Protein AF-A0AAN0NBU9-F1 (afdb_monomer_lite)

Structure (mmCIF, N/CA/C/O backbone):
data_AF-A0AAN0NBU9-F1
#
_entry.id   AF-A0AAN0NBU9-F1
#
loop_
_atom_site.group_PDB
_atom_site.id
_atom_site.type_symbol
_atom_site.label_atom_id
_atom_site.label_alt_id
_atom_site.label_comp_id
_atom_site.label_asym_id
_atom_site.label_entity_id
_atom_site.label_seq_id
_atom_site.pdbx_PDB_ins_code
_atom_site.Cartn_x
_atom_site.Cartn_y
_atom_site.Cartn_z
_atom_site.occupancy
_atom_site.B_iso_or_equiv
_atom_site.auth_seq_id
_atom_site.auth_comp_id
_atom_site.auth_asym_id
_atom_site.auth_atom_id
_atom_site.pdbx_PDB_model_num
ATOM 1 N N . MET A 1 1 ? -16.997 12.325 17.928 1.00 42.00 1 MET A N 1
ATOM 2 C CA . MET A 1 1 ? -16.816 11.355 16.826 1.00 42.00 1 MET A CA 1
ATOM 3 C C . MET A 1 1 ? -18.141 10.641 16.619 1.00 42.00 1 MET A C 1
ATOM 5 O O . MET A 1 1 ? -18.676 10.172 17.619 1.00 42.00 1 MET A O 1
ATOM 9 N N . PRO A 1 2 ? -18.742 10.646 15.416 1.00 41.22 2 PRO A N 1
ATOM 10 C CA . PRO A 1 2 ? -20.070 10.074 15.231 1.00 41.22 2 PRO A CA 1
ATOM 11 C C . PRO A 1 2 ? -20.024 8.556 15.443 1.00 41.22 2 PRO A C 1
ATOM 13 O O . PRO A 1 2 ? -19.139 7.874 14.929 1.00 41.22 2 PRO A O 1
ATOM 16 N N . LYS A 1 3 ? -20.982 8.051 16.225 1.00 48.44 3 LYS A N 1
ATOM 17 C CA . LYS A 1 3 ? -21.227 6.634 16.511 1.00 48.44 3 LYS A CA 1
ATOM 18 C C . LYS A 1 3 ? -21.699 5.900 15.245 1.00 48.44 3 LYS A C 1
ATOM 20 O O . LYS A 1 3 ? -22.887 5.667 15.087 1.00 48.44 3 LYS A O 1
ATOM 25 N N . ILE A 1 4 ? -20.789 5.521 14.351 1.00 52.56 4 ILE A N 1
ATOM 26 C CA . ILE A 1 4 ? -21.118 4.612 13.229 1.00 52.56 4 ILE A CA 1
ATOM 27 C C . ILE A 1 4 ? -21.037 3.132 13.662 1.00 52.56 4 ILE A C 1
ATOM 29 O O . ILE A 1 4 ? -21.453 2.239 12.941 1.00 52.56 4 ILE A O 1
ATOM 33 N N . LYS A 1 5 ? -20.582 2.850 14.889 1.00 48.22 5 LYS A N 1
ATOM 34 C CA . LYS A 1 5 ? -20.351 1.481 15.375 1.00 48.22 5 LYS A CA 1
ATOM 35 C C . LYS A 1 5 ? -21.551 0.738 15.982 1.00 48.22 5 LYS A C 1
ATOM 37 O O . LYS A 1 5 ? -21.345 -0.386 16.415 1.00 48.22 5 LYS A O 1
ATOM 42 N N . SER A 1 6 ? -22.757 1.305 16.086 1.00 54.78 6 SER A N 1
ATOM 43 C CA . SER A 1 6 ? -23.805 0.656 16.905 1.00 54.78 6 SER A CA 1
ATOM 44 C C . SER A 1 6 ? -25.032 0.106 16.180 1.00 54.78 6 SER A C 1
ATOM 46 O O . SER A 1 6 ? -25.843 -0.513 16.856 1.00 54.78 6 SER A O 1
ATOM 48 N N . GLU A 1 7 ? -25.190 0.277 14.863 1.00 58.03 7 GLU A N 1
ATOM 49 C CA . GLU A 1 7 ? -26.395 -0.234 14.167 1.00 58.03 7 GLU A CA 1
ATOM 50 C C . GLU A 1 7 ? -26.112 -1.112 12.940 1.00 58.03 7 GLU A C 1
ATOM 52 O O . GLU A 1 7 ? -26.977 -1.884 12.538 1.00 58.03 7 GLU A O 1
ATOM 57 N N . VAL A 1 8 ? -24.897 -1.079 12.386 1.00 67.44 8 VAL A N 1
ATOM 58 C CA . VAL A 1 8 ? -24.475 -1.949 11.279 1.00 67.44 8 VAL A CA 1
ATOM 59 C C . VAL A 1 8 ? -23.053 -2.423 11.579 1.00 67.44 8 VAL A C 1
ATOM 61 O O . VAL A 1 8 ? -22.185 -1.604 11.884 1.00 67.44 8 VAL A O 1
ATOM 64 N N . GLY A 1 9 ? -22.824 -3.739 11.569 1.00 80.75 9 GLY A N 1
ATOM 65 C CA . GLY A 1 9 ? -21.490 -4.318 11.748 1.00 80.75 9 GLY A CA 1
ATOM 66 C C . GLY A 1 9 ? -20.540 -3.849 10.644 1.00 80.75 9 GLY A C 1
ATOM 67 O O . GLY A 1 9 ? -20.950 -3.687 9.498 1.00 80.75 9 GLY A O 1
ATOM 68 N N . LEU A 1 10 ? -19.282 -3.579 10.993 1.00 87.75 10 LEU A N 1
ATOM 69 C CA . LEU A 1 10 ? -18.240 -3.283 10.014 1.00 87.75 10 LEU A CA 1
ATOM 70 C C . LEU A 1 10 ? -17.532 -4.592 9.668 1.00 87.75 10 LEU A C 1
ATOM 72 O O . LEU A 1 10 ? -17.013 -5.231 10.574 1.00 87.75 10 LEU A O 1
ATOM 76 N N . ASP A 1 11 ? -17.471 -4.942 8.383 1.00 92.44 11 ASP A N 1
ATOM 77 C CA . ASP A 1 11 ? -16.851 -6.198 7.931 1.00 92.44 11 ASP A CA 1
ATOM 78 C C . ASP A 1 11 ? -15.496 -5.996 7.232 1.00 92.44 11 ASP A C 1
ATOM 80 O O . ASP A 1 11 ? -14.702 -6.927 7.134 1.00 92.44 11 ASP A O 1
ATOM 84 N N . MET A 1 12 ? -15.214 -4.795 6.710 1.00 94.94 12 MET A N 1
ATOM 85 C CA . MET A 1 12 ? -13.975 -4.489 5.983 1.00 94.94 12 MET A CA 1
ATOM 86 C C . MET A 1 12 ? -13.736 -2.979 5.888 1.00 94.94 12 MET A C 1
ATOM 88 O O . MET A 1 12 ? -14.680 -2.189 5.819 1.00 94.94 12 MET A O 1
ATOM 92 N N . VAL A 1 13 ? -12.465 -2.582 5.802 1.00 94.94 13 VAL A N 1
ATOM 93 C CA . VAL A 1 13 ? -12.045 -1.210 5.478 1.00 94.94 13 VAL A CA 1
ATOM 94 C C . VAL A 1 13 ? -11.199 -1.212 4.206 1.00 94.94 13 VAL A C 1
ATOM 96 O O . VAL A 1 13 ? -10.290 -2.026 4.063 1.00 94.94 13 VAL A O 1
ATOM 99 N N . VAL A 1 14 ? -11.463 -0.273 3.295 1.00 96.38 14 VAL A N 1
ATOM 100 C CA . VAL A 1 14 ? -10.650 -0.051 2.089 1.00 96.38 14 VAL A CA 1
ATOM 101 C C . VAL A 1 14 ? -10.156 1.391 2.061 1.00 96.38 14 VAL A C 1
ATOM 103 O O . VAL A 1 14 ? -10.929 2.317 2.302 1.00 96.38 14 VAL A O 1
ATOM 106 N N . ILE A 1 15 ? -8.869 1.576 1.770 1.00 93.62 15 ILE A N 1
ATOM 107 C CA . ILE A 1 15 ? -8.194 2.876 1.740 1.00 93.62 15 ILE A CA 1
ATOM 108 C C . ILE A 1 15 ? -7.550 3.077 0.368 1.00 93.62 15 ILE A C 1
ATOM 110 O O . ILE A 1 15 ? -6.604 2.375 0.012 1.00 93.62 15 ILE A O 1
ATOM 114 N N . ASP A 1 16 ? -8.027 4.078 -0.367 1.00 92.94 16 ASP A N 1
ATOM 115 C CA . ASP A 1 16 ? -7.483 4.518 -1.655 1.00 92.94 16 ASP A CA 1
ATOM 116 C C . ASP A 1 16 ? -6.983 5.968 -1.537 1.00 92.94 16 ASP A C 1
ATOM 118 O O . ASP A 1 16 ? -7.777 6.903 -1.487 1.00 92.94 16 ASP A O 1
ATOM 122 N N . TYR A 1 17 ? -5.686 6.235 -1.398 1.00 89.44 17 TYR A N 1
ATOM 123 C CA . TYR A 1 17 ? -4.542 5.338 -1.199 1.00 89.44 17 TYR A CA 1
ATOM 124 C C . TYR A 1 17 ? -3.651 5.902 -0.080 1.00 89.44 17 TYR A C 1
ATOM 126 O O . TYR A 1 17 ? -3.740 7.087 0.255 1.00 89.44 17 TYR A O 1
ATOM 134 N N . ILE A 1 18 ? -2.776 5.080 0.512 1.00 87.62 18 ILE A N 1
ATOM 135 C CA . ILE A 1 18 ? -2.035 5.434 1.740 1.00 87.62 18 ILE A CA 1
ATOM 136 C C . ILE A 1 18 ? -1.204 6.706 1.607 1.00 87.62 18 ILE A C 1
ATOM 138 O O . ILE A 1 18 ? -1.017 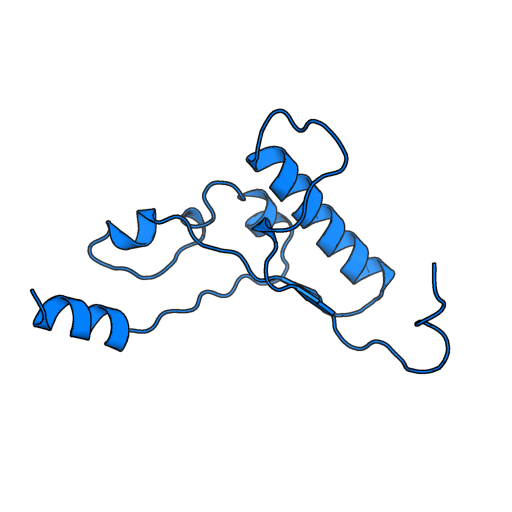7.419 2.588 1.00 87.62 18 ILE A O 1
ATOM 142 N N . GLN A 1 19 ? -0.714 7.020 0.403 1.00 82.75 19 GLN A N 1
ATOM 143 C CA . GLN A 1 19 ? 0.128 8.190 0.226 1.00 82.75 19 GLN A CA 1
ATOM 144 C C . GLN A 1 19 ? -0.635 9.526 0.361 1.00 82.75 19 GLN A C 1
ATOM 146 O O . GLN A 1 19 ? 0.015 10.564 0.458 1.00 82.75 19 GLN A O 1
ATOM 151 N N . LEU A 1 20 ? -1.972 9.525 0.407 1.00 84.12 20 LEU A N 1
ATOM 152 C CA . LEU A 1 20 ? -2.773 10.716 0.729 1.00 84.12 20 LEU A CA 1
ATOM 153 C C . LEU A 1 20 ? -2.953 10.938 2.236 1.00 84.12 20 LEU A C 1
ATOM 155 O O . LEU A 1 20 ? -3.362 12.022 2.646 1.00 84.12 20 LEU A O 1
ATOM 159 N N . ILE A 1 21 ? -2.663 9.928 3.058 1.00 84.00 21 ILE A N 1
ATOM 160 C CA . ILE A 1 21 ? -2.738 10.053 4.511 1.00 84.00 21 ILE A CA 1
ATOM 161 C C . ILE A 1 21 ? -1.538 10.876 4.978 1.00 84.00 21 ILE A C 1
ATOM 163 O O . ILE A 1 21 ? -0.395 10.602 4.600 1.00 84.00 21 ILE A O 1
ATOM 167 N N . THR A 1 22 ? -1.819 11.884 5.799 1.00 76.06 22 THR A N 1
ATOM 168 C CA . THR A 1 22 ? -0.813 12.714 6.455 1.00 76.06 22 THR A CA 1
ATOM 169 C C . THR A 1 22 ? -0.588 12.248 7.890 1.00 76.06 22 THR A C 1
ATOM 171 O O . THR A 1 22 ? -1.532 11.955 8.632 1.00 76.06 22 THR A O 1
ATOM 174 N N . GLY A 1 23 ? 0.679 12.158 8.283 1.00 69.25 23 GLY A N 1
ATOM 175 C CA . GLY A 1 23 ? 1.098 11.853 9.644 1.00 69.25 23 GLY A CA 1
ATOM 176 C C . GLY A 1 23 ? 0.762 12.984 10.616 1.00 69.25 23 GLY A C 1
ATOM 177 O O . GLY A 1 23 ? 0.564 14.142 10.240 1.00 69.25 23 GLY A O 1
ATOM 178 N N . ARG A 1 24 ? 0.693 12.656 11.909 1.00 66.69 24 ARG A N 1
ATOM 179 C CA . ARG A 1 24 ? 0.502 13.651 12.971 1.00 66.69 24 ARG A CA 1
ATOM 180 C C . ARG A 1 24 ? 1.856 14.244 13.365 1.00 66.69 24 ARG A C 1
ATOM 182 O O . ARG A 1 24 ? 2.483 13.761 14.298 1.00 66.69 24 ARG A O 1
ATOM 189 N N . GLY A 1 25 ? 2.281 15.306 12.684 1.00 65.25 25 GLY A N 1
ATOM 190 C CA . GLY A 1 25 ? 3.465 16.091 13.054 1.00 65.25 25 GLY A CA 1
ATOM 191 C C . GLY A 1 25 ? 4.376 16.427 11.875 1.00 65.25 25 GLY A C 1
ATOM 192 O O . GLY A 1 25 ? 4.144 15.993 10.752 1.00 65.25 25 GLY A O 1
ATOM 193 N N . ASN A 1 26 ? 5.430 17.202 12.146 1.00 63.62 26 ASN A N 1
ATOM 194 C CA . ASN A 1 26 ? 6.530 17.411 11.206 1.00 63.62 26 ASN A CA 1
ATOM 195 C C . ASN A 1 26 ? 7.400 16.148 11.195 1.00 63.62 26 ASN A C 1
ATOM 197 O O . ASN A 1 26 ? 8.377 16.064 11.934 1.00 63.62 26 ASN A O 1
ATOM 201 N N . SER A 1 27 ? 7.024 15.133 10.418 1.00 65.56 27 SER A N 1
ATOM 202 C CA . SER A 1 27 ? 7.917 14.002 10.164 1.00 65.56 27 SER A CA 1
ATOM 203 C C . SER A 1 27 ? 9.093 14.473 9.305 1.00 65.56 27 SER A C 1
ATOM 205 O O . SER A 1 27 ? 8.876 14.982 8.204 1.00 65.56 27 SER A O 1
ATOM 207 N N . ASP A 1 28 ? 10.326 14.254 9.764 1.00 72.06 28 ASP A N 1
ATOM 208 C CA . ASP A 1 28 ? 11.545 14.670 9.051 1.00 72.06 28 ASP A CA 1
ATOM 209 C C . ASP A 1 28 ? 11.764 13.912 7.727 1.00 72.06 28 ASP A C 1
ATOM 211 O O . ASP A 1 28 ? 12.550 14.336 6.878 1.00 72.06 28 ASP A O 1
ATOM 215 N N . SER A 1 29 ? 11.065 12.790 7.514 1.00 83.38 29 SER A N 1
ATOM 216 C CA . SER A 1 29 ? 11.112 12.050 6.254 1.00 83.38 29 SER A CA 1
ATOM 217 C C . SER A 1 29 ? 9.784 11.385 5.903 1.00 83.38 29 SER A C 1
ATOM 219 O O . SER A 1 29 ? 9.080 10.840 6.757 1.00 83.38 29 SER A O 1
ATOM 221 N N . ARG A 1 30 ? 9.491 11.337 4.599 1.00 79.88 30 ARG A N 1
ATOM 222 C CA . ARG A 1 30 ? 8.324 10.630 4.062 1.00 79.88 30 ARG A CA 1
ATOM 223 C C . ARG A 1 30 ? 8.327 9.139 4.406 1.00 79.88 30 ARG A C 1
ATOM 225 O O . ARG A 1 30 ? 7.279 8.557 4.661 1.00 79.88 30 ARG A O 1
ATOM 232 N N . GLN A 1 31 ? 9.507 8.525 4.459 1.00 83.94 31 GLN A N 1
ATOM 233 C CA . GLN A 1 31 ? 9.663 7.122 4.838 1.00 83.94 31 GLN A CA 1
ATOM 234 C C . GLN A 1 31 ? 9.169 6.857 6.266 1.00 83.94 31 GLN A C 1
ATOM 236 O O . GLN A 1 31 ? 8.509 5.847 6.523 1.00 83.94 31 GLN A O 1
ATOM 241 N N . GLN A 1 32 ? 9.478 7.755 7.203 1.00 85.44 32 GLN A N 1
ATOM 242 C CA . GLN A 1 32 ? 9.021 7.632 8.583 1.00 85.44 32 GLN A CA 1
ATOM 243 C C . GLN A 1 32 ? 7.503 7.791 8.677 1.00 85.44 32 GLN A C 1
ATOM 245 O O . GLN A 1 32 ? 6.848 6.966 9.310 1.00 85.44 32 GLN A O 1
ATOM 250 N N . GLU A 1 33 ? 6.945 8.767 7.962 1.00 86.69 33 GLU A N 1
ATOM 251 C CA . GLU A 1 33 ? 5.501 8.997 7.895 1.00 86.69 33 GLU A CA 1
ATOM 252 C C . GLU A 1 33 ? 4.747 7.767 7.368 1.00 86.69 33 GLU A C 1
ATOM 254 O O . GLU A 1 33 ? 3.806 7.287 7.999 1.00 86.69 33 GLU A O 1
ATOM 259 N N . VAL A 1 34 ? 5.206 7.182 6.255 1.00 86.50 34 VAL A N 1
ATOM 260 C CA . VAL A 1 34 ? 4.604 5.959 5.701 1.00 86.50 34 VAL A CA 1
ATOM 261 C C . VAL A 1 34 ? 4.729 4.786 6.676 1.00 86.50 34 VAL A C 1
ATOM 263 O O . VAL A 1 34 ? 3.809 3.977 6.789 1.00 86.50 34 VAL A O 1
ATOM 266 N N . SER A 1 35 ? 5.826 4.717 7.431 1.00 88.38 35 SER A N 1
ATOM 267 C CA . SER A 1 35 ? 6.013 3.692 8.462 1.00 88.38 35 SER A CA 1
ATOM 268 C C . SER A 1 35 ? 5.050 3.845 9.639 1.00 88.38 35 SER A C 1
ATOM 270 O O . SER A 1 35 ? 4.577 2.848 10.180 1.00 88.38 35 SER A O 1
ATOM 272 N N . GLU A 1 36 ? 4.746 5.073 10.051 1.00 89.88 36 GLU A N 1
ATOM 273 C CA . GLU A 1 36 ? 3.745 5.349 11.085 1.00 89.88 36 GLU A CA 1
ATOM 274 C C . GLU A 1 36 ? 2.330 5.034 10.601 1.00 89.88 36 GLU A C 1
ATOM 276 O O . GLU A 1 36 ? 1.568 4.390 11.324 1.00 89.88 36 GLU A O 1
ATOM 281 N N . ILE A 1 37 ? 2.006 5.416 9.362 1.00 90.44 37 ILE A N 1
ATOM 282 C CA . ILE A 1 37 ? 0.721 5.107 8.727 1.00 90.44 37 ILE A CA 1
ATOM 283 C C . ILE A 1 37 ? 0.522 3.591 8.663 1.00 90.44 37 ILE A C 1
ATOM 285 O O . ILE A 1 37 ? -0.493 3.093 9.141 1.00 90.44 37 ILE A O 1
ATOM 289 N N . SER A 1 38 ? 1.502 2.853 8.137 1.00 91.62 38 SER A N 1
ATOM 290 C CA . SER A 1 38 ? 1.460 1.392 8.002 1.00 91.62 38 SER A CA 1
ATOM 291 C C . SER A 1 38 ? 1.178 0.686 9.338 1.00 91.62 38 SER A C 1
ATOM 293 O O . SER A 1 38 ? 0.208 -0.073 9.457 1.00 91.62 38 SER A O 1
ATOM 295 N N . ARG A 1 39 ? 1.928 1.031 10.395 1.00 93.00 39 ARG A N 1
ATOM 296 C CA . ARG A 1 39 ? 1.679 0.515 11.753 1.00 93.00 39 ARG A CA 1
ATOM 297 C C . ARG A 1 39 ? 0.300 0.889 12.284 1.00 93.00 39 ARG A C 1
ATOM 299 O O . ARG A 1 39 ? -0.364 0.046 12.887 1.00 93.00 39 ARG A O 1
ATOM 306 N N . GLY A 1 40 ? -0.137 2.127 12.061 1.00 93.19 40 GLY A N 1
ATOM 307 C CA . GLY A 1 40 ? -1.460 2.594 12.472 1.00 93.19 40 GLY A CA 1
ATOM 308 C C . GLY A 1 40 ? -2.585 1.800 11.808 1.00 93.19 40 GLY A C 1
ATOM 309 O O . GLY A 1 40 ? -3.535 1.407 12.480 1.00 93.19 40 GLY A O 1
ATOM 310 N N . LEU A 1 41 ? -2.452 1.481 10.517 1.00 93.94 41 LEU A N 1
ATOM 311 C CA . LEU A 1 41 ? -3.421 0.651 9.795 1.00 93.94 41 LEU A CA 1
ATOM 312 C C . LEU A 1 41 ? -3.457 -0.784 10.326 1.00 93.94 41 LEU A C 1
ATOM 314 O O . LEU A 1 41 ? -4.540 -1.343 10.501 1.00 93.94 41 LEU A O 1
ATOM 318 N N . LYS A 1 42 ? -2.297 -1.367 10.647 1.00 95.12 42 LYS A N 1
ATOM 319 C CA . LYS A 1 42 ? -2.230 -2.702 11.255 1.00 95.12 42 LYS A CA 1
ATOM 320 C C . LYS A 1 42 ? -2.865 -2.739 12.647 1.00 95.12 42 LYS A C 1
ATOM 322 O O . LYS A 1 42 ? -3.558 -3.701 12.983 1.00 95.12 42 LYS A O 1
ATOM 327 N N . GLN A 1 43 ? -2.649 -1.700 13.451 1.00 95.56 43 GLN A N 1
ATOM 328 C CA . GLN A 1 43 ? -3.295 -1.555 14.758 1.00 95.56 43 GLN A CA 1
ATOM 329 C C . GLN A 1 43 ? -4.809 -1.392 14.613 1.00 95.5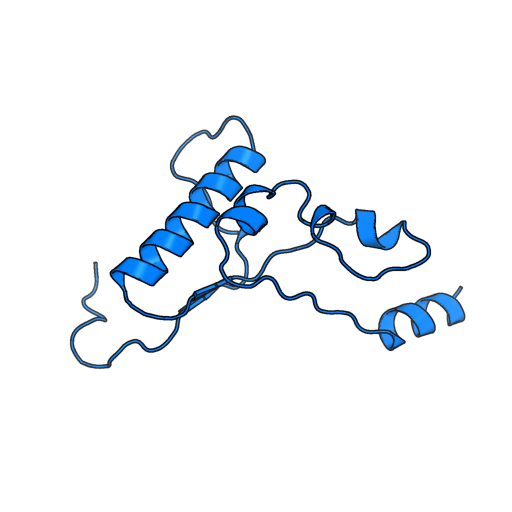6 43 GLN A C 1
ATOM 331 O O . GLN A 1 43 ? -5.548 -2.103 15.288 1.00 95.56 43 GLN A O 1
ATOM 336 N N . LEU A 1 44 ? -5.264 -0.551 13.678 1.00 93.69 44 LEU A N 1
ATOM 337 C CA . LEU A 1 44 ? -6.683 -0.367 13.377 1.00 93.69 44 LEU A CA 1
ATOM 338 C C . LEU A 1 44 ? -7.348 -1.689 12.975 1.00 93.69 44 LEU A C 1
ATOM 340 O O . LEU A 1 44 ? -8.402 -2.018 13.505 1.00 93.69 44 LEU A O 1
ATOM 344 N N . ALA A 1 45 ? -6.722 -2.468 12.088 1.00 95.25 45 ALA A N 1
ATOM 345 C CA . ALA A 1 45 ? -7.232 -3.778 11.680 1.00 95.25 45 ALA A CA 1
ATOM 346 C C . ALA A 1 45 ? -7.426 -4.721 12.879 1.00 95.25 45 ALA A C 1
ATOM 348 O O . ALA A 1 45 ? -8.438 -5.411 12.975 1.00 95.25 45 ALA A O 1
ATOM 349 N N . ARG A 1 46 ? -6.469 -4.723 13.820 1.00 94.50 46 ARG A N 1
ATOM 350 C CA . ARG A 1 46 ? -6.526 -5.547 15.036 1.00 94.50 46 ARG A CA 1
ATOM 351 C C . ARG A 1 46 ? -7.571 -5.060 16.036 1.00 94.50 46 ARG A C 1
ATOM 353 O O . ARG A 1 46 ? -8.266 -5.887 16.602 1.00 94.50 46 ARG A O 1
ATOM 360 N N . GLU A 1 47 ? -7.684 -3.752 16.254 1.00 93.94 47 GLU A N 1
ATOM 361 C CA . GLU A 1 47 ? -8.658 -3.170 17.191 1.00 93.94 47 GLU A CA 1
ATOM 362 C C . GLU A 1 47 ? -10.099 -3.333 16.696 1.00 93.94 47 GLU A C 1
ATOM 364 O O . GLU A 1 47 ? -11.032 -3.505 17.478 1.00 93.94 47 GLU A O 1
ATOM 369 N N . MET A 1 48 ? -10.286 -3.245 15.381 1.00 91.44 48 MET A N 1
ATOM 370 C CA . MET A 1 48 ? -11.592 -3.363 14.743 1.00 91.44 48 MET A CA 1
ATOM 371 C C . MET A 1 48 ? -11.970 -4.814 14.432 1.00 91.44 48 MET A C 1
ATOM 373 O O . MET A 1 48 ? -13.133 -5.049 14.131 1.00 91.44 48 MET A O 1
ATOM 377 N N . GLU A 1 49 ? -11.011 -5.743 14.485 1.00 94.50 49 GLU A N 1
ATOM 378 C CA . GLU A 1 49 ? -11.151 -7.154 14.096 1.00 94.50 49 GLU A CA 1
ATOM 379 C C . GLU A 1 49 ? -11.685 -7.348 12.665 1.00 94.50 49 GLU A C 1
ATOM 381 O O . GLU A 1 49 ? -12.435 -8.279 12.378 1.00 94.50 49 GLU A O 1
ATOM 386 N N . VAL A 1 50 ? -11.270 -6.478 11.739 1.00 95.88 50 VAL A N 1
ATOM 387 C CA . VAL A 1 50 ? -11.677 -6.534 10.325 1.00 95.88 50 VAL A CA 1
ATOM 388 C C . VAL A 1 50 ? -10.473 -6.462 9.388 1.00 95.88 50 VAL A C 1
ATOM 390 O O . VAL A 1 50 ? -9.469 -5.818 9.715 1.00 95.88 50 VAL A O 1
ATOM 393 N N . PRO A 1 51 ? -10.556 -7.061 8.188 1.00 96.81 51 PRO A N 1
ATOM 394 C CA . PRO A 1 51 ? -9.567 -6.849 7.143 1.00 96.81 51 PRO A CA 1
ATOM 395 C C . PRO A 1 51 ? -9.500 -5.374 6.721 1.00 96.81 51 PRO A C 1
ATOM 397 O O . PRO A 1 51 ? -10.519 -4.711 6.507 1.00 96.81 51 PRO A O 1
ATOM 400 N N . VAL A 1 52 ? -8.272 -4.881 6.547 1.00 97.00 52 VAL A N 1
ATOM 401 C CA . VAL A 1 52 ? -7.978 -3.548 6.009 1.00 97.00 52 VAL A CA 1
ATOM 402 C C . VAL A 1 52 ? -7.190 -3.713 4.715 1.00 97.00 52 VAL A C 1
ATOM 404 O O . VAL A 1 52 ? -6.075 -4.233 4.726 1.00 97.00 52 VAL A O 1
ATOM 407 N N . ILE A 1 53 ? -7.755 -3.254 3.600 1.00 96.94 53 ILE A N 1
ATOM 408 C CA . ILE A 1 53 ? -7.072 -3.198 2.304 1.00 96.94 53 ILE A CA 1
ATOM 409 C C . ILE A 1 53 ? -6.596 -1.770 2.080 1.00 96.94 53 ILE A C 1
ATOM 411 O O . ILE A 1 53 ? -7.396 -0.836 2.035 1.00 96.94 53 ILE A O 1
ATOM 415 N N . ALA A 1 54 ? -5.291 -1.601 1.905 1.00 94.50 54 ALA A N 1
ATOM 416 C CA . ALA A 1 54 ? -4.681 -0.303 1.682 1.00 94.50 54 ALA A CA 1
ATOM 417 C C . ALA A 1 54 ? -3.979 -0.278 0.323 1.00 94.50 54 ALA A C 1
ATOM 419 O O . ALA A 1 54 ? -3.097 -1.094 0.050 1.00 94.50 54 ALA A O 1
ATOM 420 N N . LEU A 1 55 ? -4.375 0.653 -0.542 1.00 94.19 55 LEU A N 1
ATOM 421 C CA . LEU A 1 55 ? -3.734 0.837 -1.838 1.00 94.19 55 LEU A CA 1
ATOM 422 C C . LEU A 1 55 ? -2.453 1.652 -1.667 1.00 94.19 55 LEU A C 1
ATOM 424 O O . LEU A 1 55 ? -2.424 2.632 -0.925 1.00 94.19 55 LEU A O 1
ATOM 428 N N . SER A 1 56 ? -1.397 1.249 -2.371 1.00 90.44 56 SER A N 1
ATOM 429 C CA . SER A 1 56 ? -0.114 1.946 -2.384 1.00 90.44 56 SER A CA 1
ATOM 430 C C . SER A 1 56 ? 0.343 2.177 -3.814 1.00 90.44 56 SER A C 1
ATOM 432 O O . SER A 1 56 ? 0.305 1.273 -4.652 1.00 90.44 56 SER A O 1
ATOM 434 N N . GLN A 1 57 ? 0.800 3.394 -4.094 1.00 89.12 57 GLN A N 1
ATOM 435 C CA . GLN A 1 57 ? 1.473 3.688 -5.350 1.00 89.12 57 GLN A CA 1
ATOM 436 C C . GLN A 1 57 ? 2.909 3.157 -5.352 1.00 89.12 57 GLN A C 1
ATOM 438 O O . GLN A 1 57 ? 3.645 3.266 -4.372 1.00 89.12 57 GLN A O 1
ATOM 443 N N . LEU A 1 58 ? 3.320 2.621 -6.500 1.00 90.31 58 LEU A N 1
ATOM 444 C CA . LEU A 1 58 ? 4.683 2.153 -6.724 1.00 90.31 58 LEU A CA 1
ATOM 445 C C . LEU A 1 58 ? 5.592 3.288 -7.190 1.00 90.31 58 LEU A C 1
ATOM 447 O O . LEU A 1 58 ? 5.176 4.210 -7.899 1.00 90.31 58 LEU A O 1
ATOM 451 N N . SER A 1 59 ? 6.878 3.165 -6.875 1.00 87.56 59 SER A N 1
ATOM 452 C CA . SER A 1 59 ? 7.909 4.003 -7.473 1.00 87.56 59 SER A CA 1
ATOM 453 C C . SER A 1 59 ? 7.931 3.843 -8.997 1.00 87.56 59 SER A C 1
ATOM 455 O O . SER A 1 59 ? 7.844 2.736 -9.528 1.00 87.56 59 SER A O 1
ATOM 457 N N . ARG A 1 60 ? 8.193 4.937 -9.726 1.00 87.75 60 ARG A N 1
ATOM 458 C CA . ARG A 1 60 ? 8.383 4.912 -11.192 1.00 87.75 60 ARG A CA 1
ATOM 459 C C . ARG A 1 60 ? 9.595 4.084 -11.644 1.00 87.75 60 ARG A C 1
ATOM 461 O O . ARG A 1 60 ? 9.799 3.916 -12.844 1.00 87.75 60 ARG A O 1
ATOM 468 N N . ASN A 1 61 ? 10.407 3.572 -10.719 1.00 89.00 61 ASN A N 1
ATOM 469 C CA . ASN A 1 61 ? 11.551 2.716 -11.027 1.00 89.00 61 ASN A CA 1
ATOM 470 C C . ASN A 1 61 ? 11.152 1.416 -11.743 1.00 89.00 61 ASN A C 1
ATOM 472 O O . ASN A 1 61 ? 11.913 0.962 -12.598 1.00 89.00 61 ASN A O 1
ATOM 476 N N . VAL A 1 62 ? 9.949 0.881 -11.493 1.00 91.00 62 VAL A N 1
ATOM 477 C CA . VAL A 1 62 ? 9.411 -0.275 -12.237 1.00 91.00 62 VAL A CA 1
ATOM 478 C C . VAL A 1 62 ? 9.391 -0.033 -13.748 1.00 91.00 62 VAL A C 1
ATOM 480 O O . VAL A 1 62 ? 9.720 -0.921 -14.527 1.00 91.00 62 VAL A O 1
ATOM 483 N N . GLU A 1 63 ? 9.109 1.199 -14.183 1.00 88.69 63 GLU A N 1
ATOM 484 C CA . GLU A 1 63 ? 9.011 1.547 -15.605 1.00 88.69 63 GLU A CA 1
ATOM 485 C C . GLU A 1 63 ? 10.361 1.605 -16.324 1.00 88.69 63 GLU A C 1
ATOM 487 O O . GLU A 1 63 ? 10.387 1.596 -17.559 1.00 88.69 63 GLU A O 1
ATOM 492 N N . LYS A 1 64 ? 11.465 1.680 -15.572 1.00 89.19 64 LYS A N 1
ATOM 493 C CA . LYS A 1 64 ? 12.830 1.718 -16.114 1.00 89.19 64 LYS A CA 1
ATOM 494 C C . LYS A 1 64 ? 13.400 0.322 -16.370 1.00 89.19 64 LYS A C 1
ATOM 496 O O . LYS A 1 64 ? 14.399 0.212 -17.073 1.00 89.19 64 LYS A O 1
ATOM 501 N N . ARG A 1 65 ? 12.797 -0.725 -15.798 1.00 90.19 65 ARG A N 1
ATOM 502 C CA . ARG A 1 65 ? 13.239 -2.114 -15.971 1.00 90.19 65 ARG A CA 1
ATOM 503 C C . ARG A 1 65 ? 12.776 -2.668 -17.320 1.00 90.19 65 ARG A C 1
ATOM 505 O O . ARG A 1 65 ? 11.738 -2.264 -17.846 1.00 90.19 65 ARG A O 1
ATOM 512 N N . GLU A 1 66 ? 13.539 -3.615 -17.865 1.00 86.44 66 GLU A N 1
ATOM 513 C CA . GLU A 1 66 ? 13.139 -4.361 -19.067 1.00 86.44 66 GLU A CA 1
ATOM 514 C C . GLU A 1 66 ? 11.890 -5.203 -18.796 1.00 86.44 66 GLU A C 1
ATOM 516 O O . GLU A 1 66 ? 10.922 -5.166 -19.557 1.00 86.44 66 GLU A O 1
ATOM 521 N N . VAL A 1 67 ? 11.897 -5.901 -17.658 1.00 86.50 67 VAL A N 1
ATOM 522 C CA . VAL A 1 67 ? 10.755 -6.641 -17.127 1.00 86.50 67 VAL A CA 1
ATOM 523 C C . VAL A 1 67 ? 10.041 -5.760 -16.107 1.00 86.50 67 VAL A C 1
ATOM 525 O O . VAL A 1 67 ? 10.544 -5.505 -15.014 1.00 86.50 67 VAL A O 1
ATOM 528 N N . LYS A 1 68 ? 8.850 -5.289 -16.473 1.00 92.19 68 LYS A N 1
ATOM 529 C CA . LYS A 1 68 ? 8.059 -4.321 -15.695 1.00 92.19 68 LYS A CA 1
ATOM 530 C C . LYS A 1 68 ? 7.087 -4.987 -14.725 1.00 92.19 68 LYS A C 1
ATOM 532 O O . LYS A 1 68 ? 5.962 -4.531 -14.554 1.00 92.19 68 LYS A O 1
ATOM 537 N N . ILE A 1 69 ? 7.513 -6.099 -14.135 1.00 92.56 69 ILE A N 1
ATOM 538 C CA . ILE A 1 69 ? 6.748 -6.807 -13.110 1.00 92.56 69 ILE A CA 1
ATOM 539 C C . ILE A 1 69 ? 7.061 -6.138 -11.765 1.00 92.56 69 ILE A C 1
ATOM 541 O O . ILE A 1 69 ? 8.241 -6.073 -11.390 1.00 92.56 69 ILE A O 1
ATOM 545 N N . PRO A 1 70 ? 6.051 -5.604 -11.054 1.00 93.88 70 PRO A N 1
ATOM 546 C CA . PRO A 1 70 ? 6.253 -5.031 -9.734 1.00 93.88 70 PRO A CA 1
ATOM 547 C C . PRO A 1 70 ? 6.888 -6.016 -8.754 1.00 93.88 70 PRO A C 1
ATOM 549 O O . PRO A 1 70 ? 6.617 -7.214 -8.789 1.00 93.88 70 PRO A O 1
ATOM 552 N N . GLN A 1 71 ? 7.719 -5.493 -7.869 1.00 91.81 71 GLN A N 1
ATOM 553 C CA . GLN A 1 71 ? 8.378 -6.231 -6.798 1.00 91.81 71 GLN A CA 1
ATOM 554 C C . GLN A 1 71 ? 8.350 -5.407 -5.508 1.00 91.81 71 GLN A C 1
ATOM 556 O O . GLN A 1 71 ? 8.131 -4.197 -5.542 1.00 91.81 71 GLN A O 1
ATOM 561 N N . LEU A 1 72 ? 8.633 -6.046 -4.370 1.00 89.56 72 LEU A N 1
ATOM 562 C CA . LEU A 1 72 ? 8.624 -5.398 -3.049 1.00 89.56 72 LEU A CA 1
ATOM 563 C C . LEU A 1 72 ? 9.500 -4.142 -2.994 1.00 89.56 72 LEU A C 1
ATOM 565 O O . LEU A 1 72 ? 9.075 -3.112 -2.481 1.00 89.56 72 LEU A O 1
ATOM 569 N N . SER A 1 73 ? 10.666 -4.158 -3.645 1.00 87.38 73 S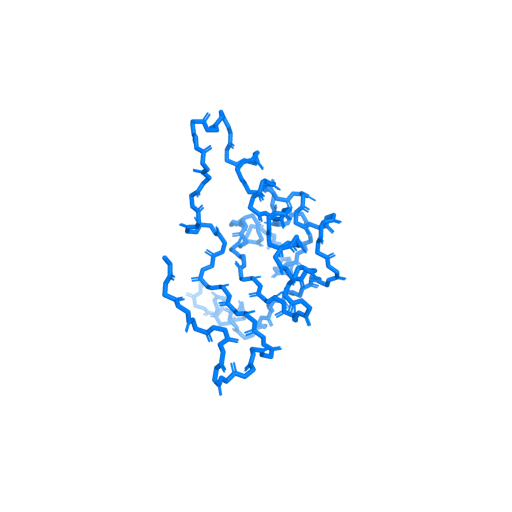ER A N 1
ATOM 570 C CA . SER A 1 73 ? 11.551 -2.989 -3.702 1.00 87.38 73 SER A CA 1
ATOM 571 C C . SER A 1 73 ? 10.992 -1.795 -4.490 1.00 87.38 73 SER A C 1
ATOM 573 O O . SER A 1 73 ? 11.553 -0.701 -4.398 1.00 87.38 73 SER A O 1
ATOM 575 N N . ASP A 1 74 ? 9.890 -1.949 -5.236 1.00 89.75 74 ASP A N 1
ATOM 576 C CA . ASP A 1 74 ? 9.195 -0.820 -5.866 1.00 89.75 74 ASP A CA 1
ATOM 577 C C . ASP A 1 74 ? 8.351 -0.015 -4.865 1.00 89.75 74 ASP A C 1
ATOM 579 O O . ASP A 1 74 ? 8.019 1.139 -5.150 1.00 89.75 74 ASP A O 1
ATOM 583 N N . LEU A 1 75 ? 8.091 -0.548 -3.666 1.00 86.12 75 LEU A N 1
ATOM 584 C CA . LEU A 1 75 ? 7.542 0.177 -2.513 1.00 86.12 75 LEU A CA 1
ATOM 585 C C . LEU A 1 75 ? 8.634 1.015 -1.814 1.00 86.12 75 LEU A C 1
ATOM 587 O O . LEU A 1 75 ? 8.627 1.147 -0.599 1.00 86.12 75 LEU A O 1
ATOM 591 N N . ARG A 1 76 ? 9.618 1.541 -2.563 1.00 62.22 76 ARG A N 1
ATOM 592 C CA . ARG A 1 76 ? 10.970 1.964 -2.117 1.00 62.22 76 ARG A CA 1
ATOM 593 C C . ARG A 1 76 ? 11.049 3.008 -0.983 1.00 62.22 76 ARG A C 1
ATOM 595 O O . ARG A 1 76 ? 12.137 3.275 -0.492 1.00 62.22 76 ARG A O 1
ATOM 602 N N . GLU A 1 77 ? 9.937 3.566 -0.524 1.00 65.75 77 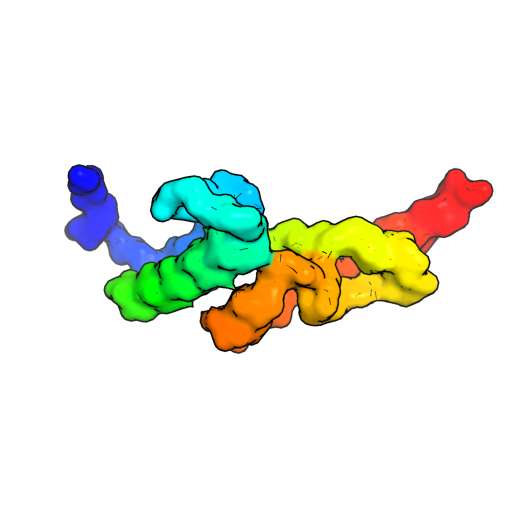GLU A N 1
ATOM 603 C CA . GLU A 1 77 ? 9.861 4.473 0.638 1.00 65.75 77 GLU A CA 1
ATOM 604 C C . GLU A 1 77 ? 9.082 3.853 1.807 1.00 65.75 77 GLU A C 1
ATOM 606 O O . GLU A 1 77 ? 8.612 4.538 2.711 1.00 65.75 77 GLU A O 1
ATOM 611 N N . SER A 1 78 ? 8.879 2.541 1.757 1.00 64.75 78 SER A N 1
ATOM 612 C CA . SER A 1 78 ? 7.839 1.860 2.513 1.00 64.75 78 SER A CA 1
ATOM 613 C C . SER A 1 78 ? 8.227 0.425 2.862 1.00 64.75 78 SER A C 1
ATOM 615 O O . SER A 1 78 ? 7.377 -0.456 2.886 1.00 64.75 78 SER A O 1
ATOM 617 N N . GLY A 1 79 ? 9.506 0.166 3.156 1.00 77.00 79 GLY A N 1
ATOM 618 C CA . GLY A 1 79 ? 9.940 -1.151 3.653 1.00 77.00 79 GLY A CA 1
ATOM 619 C C . GLY A 1 79 ? 9.194 -1.589 4.924 1.00 77.00 79 GLY A C 1
ATOM 620 O O . GLY A 1 79 ? 9.039 -2.773 5.183 1.00 77.00 79 GLY A O 1
ATOM 621 N N . SER A 1 80 ? 8.653 -0.631 5.675 1.00 80.75 80 SER A N 1
ATOM 622 C CA . SER A 1 80 ? 7.707 -0.862 6.768 1.00 80.75 80 SER A CA 1
ATOM 623 C C . SER A 1 80 ? 6.394 -1.504 6.320 1.00 80.75 80 SER A C 1
ATOM 625 O O . SER A 1 80 ? 5.889 -2.360 7.029 1.00 80.75 80 SER A O 1
ATOM 627 N N . ILE A 1 81 ? 5.869 -1.174 5.134 1.00 84.31 81 ILE A N 1
ATOM 628 C CA . ILE A 1 81 ? 4.655 -1.813 4.598 1.00 84.31 81 ILE A CA 1
ATOM 629 C C . ILE A 1 81 ? 4.880 -3.307 4.409 1.00 84.31 81 ILE A C 1
ATOM 631 O O . ILE A 1 81 ? 4.021 -4.094 4.780 1.00 84.31 81 ILE A O 1
ATOM 635 N N . GLU A 1 82 ? 6.028 -3.705 3.856 1.00 86.69 82 GLU A N 1
ATOM 636 C CA . GLU A 1 82 ? 6.369 -5.123 3.693 1.00 86.69 82 GLU A CA 1
ATOM 637 C C . GLU A 1 82 ? 6.418 -5.854 5.042 1.00 86.69 82 GLU A C 1
ATOM 639 O O . GLU A 1 82 ? 5.986 -6.997 5.133 1.00 86.69 82 GLU A O 1
ATOM 644 N N . GLN A 1 83 ? 6.921 -5.192 6.086 1.00 88.19 83 GLN A N 1
ATOM 645 C CA . GLN A 1 83 ? 7.055 -5.779 7.421 1.00 88.19 83 GLN A CA 1
ATOM 646 C C . GLN A 1 83 ? 5.735 -5.818 8.204 1.00 88.19 83 GLN A C 1
ATOM 648 O O . GLN A 1 83 ? 5.521 -6.740 8.989 1.00 88.19 83 GLN A O 1
ATOM 653 N N . ASP A 1 84 ? 4.870 -4.818 8.025 1.00 91.56 84 ASP A N 1
ATOM 654 C CA . ASP A 1 84 ? 3.628 -4.669 8.791 1.00 91.56 84 ASP A CA 1
ATOM 655 C C . ASP A 1 84 ? 2.430 -5.380 8.135 1.00 91.56 84 ASP A C 1
ATOM 657 O O . ASP A 1 84 ? 1.482 -5.765 8.832 1.00 91.56 84 ASP A O 1
ATOM 661 N N . ALA A 1 85 ? 2.430 -5.512 6.803 1.00 92.62 85 ALA A N 1
ATOM 662 C CA . ALA A 1 85 ? 1.333 -6.114 6.056 1.00 92.62 85 ALA A CA 1
ATOM 663 C C . ALA A 1 85 ? 1.325 -7.641 6.193 1.00 92.62 85 ALA A C 1
ATOM 665 O O . ALA A 1 85 ? 2.355 -8.297 6.069 1.00 92.62 85 ALA A O 1
ATOM 666 N N . ASP A 1 86 ? 0.136 -8.228 6.363 1.00 94.75 86 ASP A N 1
ATOM 667 C CA . ASP A 1 86 ? -0.008 -9.690 6.324 1.00 94.75 86 ASP A CA 1
ATOM 668 C C . ASP A 1 86 ? 0.120 -10.235 4.893 1.00 94.75 86 ASP A C 1
ATOM 670 O O . ASP A 1 86 ? 0.611 -11.341 4.680 1.00 94.75 86 ASP A O 1
ATOM 674 N N . ILE A 1 87 ? -0.355 -9.467 3.904 1.00 94.94 87 ILE A N 1
ATOM 675 C CA . ILE A 1 87 ? -0.359 -9.831 2.485 1.00 94.94 87 ILE A CA 1
ATOM 676 C C . ILE A 1 87 ? -0.011 -8.594 1.656 1.00 94.94 87 ILE A C 1
ATOM 678 O O . ILE A 1 87 ? -0.610 -7.532 1.826 1.00 94.94 87 ILE A O 1
ATOM 682 N N . VAL A 1 88 ? 0.902 -8.761 0.696 1.00 93.94 88 VAL A N 1
ATOM 683 C CA . VAL A 1 88 ? 1.208 -7.758 -0.332 1.00 93.94 88 VAL A CA 1
ATOM 684 C C . VAL A 1 88 ? 0.815 -8.311 -1.699 1.00 93.94 88 VAL A C 1
ATOM 686 O O . VAL A 1 88 ? 1.272 -9.380 -2.100 1.00 93.94 88 VAL A O 1
ATOM 689 N N . MET A 1 89 ? -0.026 -7.575 -2.427 1.00 95.50 89 MET A N 1
ATOM 690 C CA . MET A 1 89 ? -0.452 -7.922 -3.785 1.00 95.50 89 MET A CA 1
ATOM 691 C C . MET A 1 89 ? -0.031 -6.835 -4.765 1.00 95.50 89 MET A C 1
ATOM 693 O O . MET A 1 89 ? -0.211 -5.645 -4.510 1.00 95.50 89 MET A O 1
ATOM 697 N N . PHE A 1 90 ? 0.475 -7.254 -5.921 1.00 95.44 90 PHE A N 1
ATOM 698 C CA . PHE A 1 90 ? 0.790 -6.359 -7.025 1.00 95.44 90 PHE A CA 1
ATOM 699 C C . PHE A 1 90 ? -0.158 -6.582 -8.195 1.00 95.44 90 PHE A C 1
ATOM 701 O O . PHE A 1 90 ? -0.543 -7.709 -8.498 1.00 95.44 90 PHE A O 1
ATOM 708 N N . LEU A 1 91 ? -0.483 -5.495 -8.894 1.00 94.38 91 LEU A N 1
ATOM 709 C CA . LEU A 1 91 ? -1.248 -5.540 -10.133 1.00 94.38 91 LEU A CA 1
ATOM 710 C C . LEU A 1 91 ? -0.292 -5.384 -11.319 1.00 94.38 91 LEU A C 1
ATOM 712 O O . LEU A 1 91 ? 0.419 -4.385 -11.428 1.00 94.38 91 LEU A O 1
ATOM 716 N N . TYR A 1 92 ? -0.292 -6.366 -12.218 1.00 93.94 92 TYR A N 1
ATOM 717 C CA . TYR A 1 92 ? 0.468 -6.339 -13.466 1.00 93.94 92 TYR A CA 1
ATOM 718 C C . TYR A 1 92 ? -0.465 -6.614 -14.643 1.00 93.94 92 TYR A C 1
ATOM 720 O O . TYR A 1 92 ? -1.268 -7.544 -14.605 1.00 93.94 92 TYR A O 1
ATOM 728 N N . ARG A 1 93 ? -0.354 -5.807 -15.703 1.00 92.12 93 ARG A N 1
ATOM 729 C CA . ARG A 1 93 ? -1.151 -5.968 -16.923 1.00 92.12 93 ARG A CA 1
ATOM 730 C C . ARG A 1 93 ? -0.240 -6.003 -18.141 1.00 92.12 93 ARG A C 1
ATOM 732 O O . ARG A 1 93 ? 0.212 -4.958 -18.603 1.00 92.12 93 ARG A O 1
ATOM 739 N N . GLU A 1 94 ? -0.006 -7.196 -18.678 1.00 88.94 94 GLU A N 1
ATOM 740 C CA . GLU A 1 94 ? 0.882 -7.414 -19.828 1.00 88.94 94 GLU A CA 1
ATOM 741 C C . GLU A 1 94 ? 0.495 -6.544 -21.035 1.00 88.94 94 GLU A C 1
ATOM 743 O O . GLU A 1 94 ? 1.335 -5.849 -21.608 1.00 88.94 94 GLU A O 1
ATOM 748 N N . GLU A 1 95 ? -0.799 -6.488 -21.363 1.00 87.50 95 GLU A N 1
ATOM 749 C CA . GLU A 1 95 ? -1.313 -5.725 -22.505 1.00 87.50 95 GLU A CA 1
ATOM 750 C C . GLU A 1 95 ? -0.918 -4.238 -22.462 1.00 87.50 95 GLU A C 1
ATOM 752 O O . GL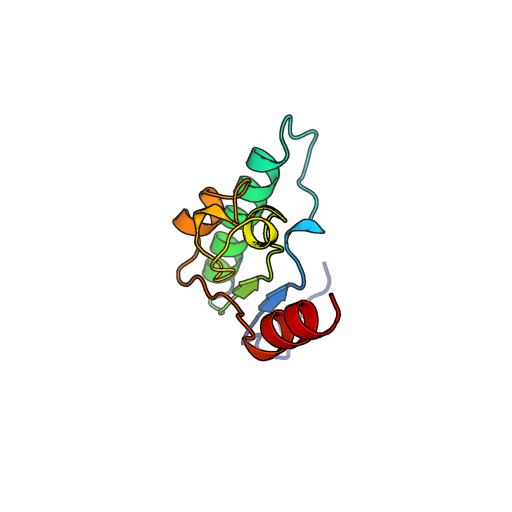U A 1 95 ? -0.542 -3.660 -23.484 1.00 87.50 95 GLU A O 1
ATOM 757 N N . TYR A 1 96 ? -0.936 -3.617 -21.277 1.00 85.56 96 TYR A N 1
ATOM 758 C CA . TYR A 1 96 ? -0.550 -2.212 -21.109 1.00 85.56 96 TYR A CA 1
ATOM 759 C C . TYR A 1 96 ? 0.904 -1.963 -21.541 1.00 85.56 96 TYR A C 1
ATOM 761 O O . TYR A 1 96 ? 1.224 -0.932 -22.144 1.00 85.56 96 TYR A O 1
ATOM 769 N N . TYR A 1 97 ? 1.784 -2.929 -21.280 1.00 82.00 97 TYR A N 1
ATOM 770 C CA . TYR A 1 97 ? 3.200 -2.847 -21.617 1.00 82.00 97 TYR A CA 1
ATOM 771 C C . TYR A 1 97 ? 3.483 -3.217 -23.076 1.00 82.00 97 TYR A C 1
ATOM 773 O O . TYR A 1 97 ? 4.312 -2.567 -23.722 1.00 82.00 97 TYR A O 1
ATOM 781 N N . THR A 1 98 ? 2.744 -4.178 -23.629 1.00 78.81 98 THR A N 1
ATOM 782 C CA . THR A 1 98 ? 2.858 -4.586 -25.036 1.00 78.81 98 THR A CA 1
ATOM 783 C C . THR A 1 98 ? 2.335 -3.509 -25.990 1.00 78.81 98 THR A C 1
ATOM 785 O O . THR A 1 98 ? 3.003 -3.180 -26.974 1.00 78.81 98 THR A O 1
ATOM 788 N N . GLN A 1 99 ? 1.196 -2.873 -25.689 1.00 72.62 99 GLN A N 1
ATOM 789 C CA . GLN A 1 99 ? 0.667 -1.779 -26.515 1.00 72.62 99 GLN A CA 1
ATOM 790 C C . GLN A 1 99 ? 1.598 -0.553 -26.535 1.00 72.62 99 GLN A C 1
ATOM 792 O O . GLN A 1 99 ? 1.763 0.081 -27.577 1.00 72.62 99 GLN A O 1
ATOM 797 N N . ARG A 1 100 ? 2.260 -0.236 -25.410 1.00 62.34 100 ARG A N 1
ATOM 798 C CA . ARG A 1 100 ? 3.265 0.842 -25.339 1.00 62.34 100 ARG A CA 1
ATOM 799 C C . ARG A 1 100 ? 4.480 0.589 -26.229 1.00 62.34 100 ARG A C 1
ATOM 801 O O . ARG A 1 100 ? 5.012 1.544 -26.785 1.00 62.34 100 ARG A O 1
ATOM 808 N N . ARG A 1 101 ? 4.917 -0.668 -26.364 1.00 65.38 101 ARG A N 1
ATOM 809 C CA . ARG A 1 101 ? 6.019 -1.041 -27.266 1.00 65.38 101 ARG A CA 1
ATOM 810 C C . ARG A 1 101 ? 5.647 -0.878 -28.739 1.00 65.38 101 ARG A C 1
ATOM 812 O O . ARG A 1 101 ? 6.485 -0.433 -29.501 1.00 65.38 101 ARG A O 1
ATOM 819 N N . ARG A 1 102 ? 4.404 -1.191 -29.124 1.00 61.28 102 ARG A N 1
ATOM 820 C CA . ARG A 1 102 ? 3.933 -1.096 -30.524 1.00 61.28 102 ARG A CA 1
ATOM 821 C C . ARG A 1 102 ? 3.680 0.338 -31.005 1.00 61.28 102 ARG A C 1
ATOM 823 O O . ARG A 1 102 ? 3.575 0.550 -32.204 1.00 61.28 102 ARG A O 1
ATOM 830 N N . LYS A 1 103 ? 3.524 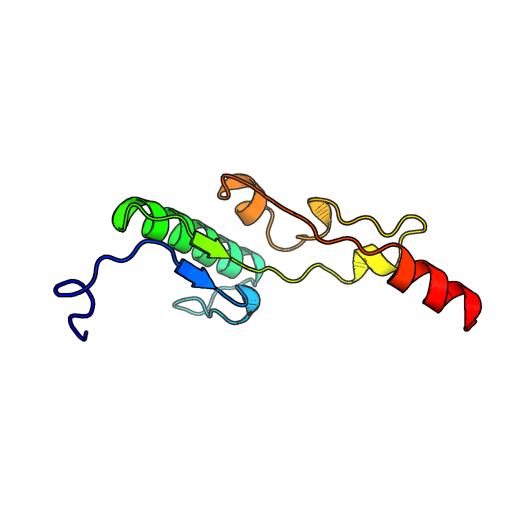1.296 -30.085 1.00 56.97 103 LYS A N 1
ATOM 831 C CA . LYS A 1 103 ? 3.305 2.725 -30.385 1.00 56.97 103 LYS A CA 1
ATOM 832 C C . LYS A 1 103 ? 4.597 3.563 -30.412 1.00 56.97 103 LYS A C 1
ATOM 834 O O . LYS A 1 103 ? 4.501 4.778 -30.558 1.00 56.97 103 LYS A O 1
ATOM 839 N N . ARG A 1 104 ? 5.764 2.947 -30.209 1.00 51.97 104 ARG A N 1
ATOM 840 C CA . ARG A 1 104 ? 7.085 3.566 -30.394 1.00 51.97 104 ARG A CA 1
ATOM 841 C C . ARG A 1 104 ? 7.684 3.082 -31.701 1.00 51.97 104 ARG A C 1
ATOM 843 O O . ARG A 1 104 ? 8.394 3.899 -32.315 1.00 51.97 104 ARG A O 1
#

pLDDT: mean 83.27, std 13.8, range [41.22, 97.0]

Secondary structure (DSSP, 8-state):
----SSSS----EEES-GGGPPPSS--S-HHHHHHHHHHHHHHHHHHHTS-EEE--PPPGGGGGSSS----GGGSTT-HHHHHH-S-------HHHHHHHHHT-

Foldseek 3Di:
DDCPPDPDQDAEAEEDAQLPDAADDPDVDPLVRLLVSLQVQLVVCVVSVHYYHHDDDFACVLVVDPHSFDDPCRSVSYVSNVVRDPDDDDDDDPVVVVVVVVVD

Sequence (104 aa):
MPKIKSEVGLDMVVIDYIQLITGRGNSDSRQQEVSEISRGLKQLAREMEVPVIALSQLSRNVEKREVKIPQLSDLRESGSIEQDADIVMFLYREEYYTQRRRKR

Radius of gyration: 17.03 Å; chains: 1; bounding box: 40×27×48 Å